Protein AF-A0A7I4YE50-F1 (afdb_monomer)

InterPro domains:
  IPR030395 Gl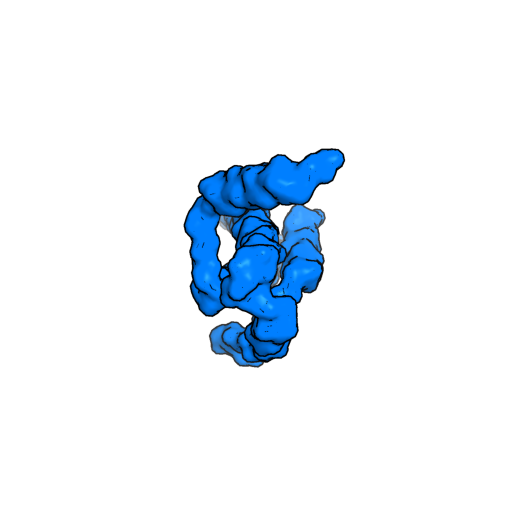ycerophosphodiester phosphodiesterase domain [PS51704] (1-143)

Radius of gyration: 21.6 Å; Cα contacts (8 Å, |Δi|>4): 83; chains: 1; bounding box: 42×25×73 Å

Mean predicted aligned error: 5.37 Å

Organism: Haemonchus contortus (NCBI:txid6289)

Foldseek 3Di:
DDPVVVVVVVVVVLVPDPDADALVVLLVQLVVLLQLLVVLVVLVVVLVVLVVCLVVDPDDPVVSVVSVVVSVVSLVVSLVSLVVSLVSNVVSVVSVVVCCVVVSDPPVRSCVSQPPFDADPVRDTTDSDSVVSNVSSVVSNVD

Nearest PDB structures (foldseek):
  5aqt-assembly1_B  TM=7.550E-01  e=4.200E-01  Homo sapiens
  5c21-assembly1_B  TM=2.422E-01  e=3.363E+00  Escherichia coli
  6ixg-assembly2_B  TM=3.695E-01  e=8.748E+00  Homo sapiens
  5och-assembly1_A  TM=2.628E-01  e=8.748E+00  Homo sapiens

Secondary structure (DSSP, 8-state):
--HHHHHHHHHHHHHHSPPPPPHHHHHHHHHHHHHHHHHHHHHHHHHHHHHHHHHT--S-HHHHHHHHHHHHHHHHHHHHHHHHHHHHHHHHHHHHHHHHHTTSS-HHHHHHHHTS--B-TTSPBP---HHHHHHHHHHHHT-

Sequence (143 aa):
MNTLEELLRLRRIFEAIPPLPDAVTLYNKILHESIQLRIATRSMSDLLERIKALQHSHEDLRNRSLQLHATETLWEKIHTVFALLRSEIRTLFAVIPLLQASGMISEEEWNLMIQKPQWDDRGETLLLNHDEIERAIKDHLKF

Structure (mmCIF, N/CA/C/O backbone):
data_AF-A0A7I4YE50-F1
#
_entry.id   AF-A0A7I4YE50-F1
#
loop_
_atom_site.group_PDB
_atom_site.id
_atom_site.type_symbol
_atom_site.label_atom_id
_atom_site.label_alt_id
_atom_site.label_comp_id
_atom_site.label_asym_id
_atom_site.label_entity_id
_atom_site.label_seq_id
_atom_site.pdbx_PDB_ins_code
_atom_site.Cartn_x
_atom_site.Cartn_y
_atom_site.Cartn_z
_atom_site.occupancy
_atom_site.B_iso_or_equiv
_atom_site.auth_seq_id
_atom_site.auth_comp_id
_atom_site.auth_asym_id
_atom_site.auth_atom_id
_atom_site.pdbx_PDB_model_num
ATOM 1 N N . MET A 1 1 ? -3.969 3.589 42.527 1.00 60.56 1 MET A N 1
ATOM 2 C CA . MET A 1 1 ? -4.658 4.546 41.639 1.00 60.56 1 MET A CA 1
ATOM 3 C C . MET A 1 1 ? -6.145 4.376 41.892 1.00 60.56 1 MET A C 1
ATOM 5 O O . MET A 1 1 ? -6.590 3.235 41.943 1.00 60.56 1 MET A O 1
ATOM 9 N N . ASN A 1 2 ? -6.873 5.449 42.194 1.00 87.38 2 ASN A N 1
ATOM 10 C CA . ASN A 1 2 ? -8.318 5.375 42.440 1.00 87.38 2 ASN A CA 1
ATOM 11 C C . ASN A 1 2 ? -9.044 5.177 41.092 1.00 87.38 2 ASN A C 1
ATOM 13 O O . ASN A 1 2 ? -8.678 5.824 40.114 1.00 87.38 2 ASN A O 1
ATOM 17 N N . THR A 1 3 ? -10.068 4.321 41.021 1.00 89.88 3 THR A N 1
ATOM 18 C CA . THR A 1 3 ? -10.864 4.047 39.806 1.00 89.88 3 THR A CA 1
ATOM 19 C C . THR A 1 3 ? -11.344 5.325 39.107 1.00 89.88 3 THR A C 1
ATOM 21 O O . THR A 1 3 ? -11.376 5.398 37.881 1.00 89.88 3 THR A O 1
ATOM 24 N N . LEU A 1 4 ? -11.662 6.372 39.874 1.00 90.44 4 LEU A N 1
ATOM 25 C CA . LEU A 1 4 ? -12.051 7.674 39.329 1.00 90.44 4 LEU A CA 1
ATOM 26 C C . LEU A 1 4 ? -10.902 8.380 38.584 1.00 90.44 4 LEU A C 1
ATOM 28 O O . LEU A 1 4 ? -11.122 8.978 37.533 1.00 90.44 4 LEU A O 1
ATOM 32 N N . GLU A 1 5 ? -9.676 8.305 39.104 1.00 91.88 5 GLU A N 1
ATOM 33 C CA . GLU A 1 5 ? -8.493 8.896 38.461 1.00 91.88 5 GLU A CA 1
ATOM 34 C C . GLU A 1 5 ? -8.173 8.195 37.140 1.00 91.88 5 GLU A C 1
ATOM 36 O O . GLU A 1 5 ? -7.794 8.846 36.165 1.00 91.88 5 GLU A O 1
ATOM 41 N N . GLU A 1 6 ? -8.362 6.876 37.098 1.00 92.69 6 GLU A N 1
ATOM 42 C CA . GLU A 1 6 ? -8.165 6.061 35.902 1.00 92.69 6 GLU A CA 1
ATOM 43 C C . GLU A 1 6 ? -9.181 6.411 34.810 1.00 92.69 6 GLU A C 1
ATOM 45 O O . GLU A 1 6 ? -8.791 6.679 33.674 1.00 92.69 6 GLU A O 1
ATOM 50 N N . LEU A 1 7 ? -10.464 6.537 35.164 1.00 91.19 7 LEU A N 1
ATOM 51 C CA . LEU A 1 7 ? -11.511 6.970 34.233 1.00 91.19 7 LEU A CA 1
ATOM 52 C C . LEU A 1 7 ? -11.255 8.379 33.685 1.00 91.19 7 LEU A C 1
ATOM 54 O O . LEU A 1 7 ? -11.386 8.610 32.483 1.00 91.19 7 LEU A O 1
ATOM 58 N N . LEU A 1 8 ? -10.839 9.321 34.536 1.00 93.31 8 LEU A N 1
ATOM 59 C CA . LEU A 1 8 ? -10.483 10.675 34.099 1.00 93.31 8 LEU A CA 1
ATOM 60 C C . LEU A 1 8 ? -9.256 10.678 33.179 1.00 93.31 8 LEU A C 1
ATOM 62 O O . LEU A 1 8 ? -9.206 11.449 32.220 1.00 93.31 8 LEU A O 1
ATOM 66 N N . ARG A 1 9 ? -8.265 9.820 33.443 1.00 93.69 9 ARG A N 1
ATOM 67 C CA . ARG A 1 9 ? -7.095 9.659 32.573 1.00 93.69 9 ARG A CA 1
ATOM 68 C C . ARG A 1 9 ? -7.492 9.100 31.207 1.00 93.69 9 ARG A C 1
ATOM 70 O O . ARG A 1 9 ? -7.072 9.672 30.206 1.00 93.69 9 ARG A O 1
ATOM 77 N N . LEU A 1 10 ? -8.294 8.035 31.166 1.00 89.56 10 LEU A N 1
ATOM 78 C CA . LEU A 1 10 ? -8.779 7.433 29.919 1.00 89.56 10 LEU A CA 1
ATOM 79 C C . LEU A 1 10 ? -9.612 8.424 29.108 1.00 89.56 10 LEU A C 1
ATOM 81 O O . LEU A 1 10 ? -9.403 8.556 27.906 1.00 89.56 10 LEU A O 1
ATOM 85 N N . ARG A 1 11 ? -10.477 9.192 29.776 1.00 89.00 11 ARG A N 1
ATOM 86 C CA . ARG A 1 11 ? -11.258 10.250 29.137 1.00 89.00 11 ARG A CA 1
ATOM 87 C C . ARG A 1 11 ? -10.371 11.310 28.481 1.00 89.00 11 ARG A C 1
ATOM 89 O O . ARG A 1 11 ? -10.596 11.631 27.324 1.00 89.00 11 ARG A O 1
ATOM 96 N N . ARG A 1 12 ? -9.337 11.805 29.175 1.00 92.19 12 ARG A N 1
ATOM 97 C CA . ARG A 1 12 ? -8.388 12.775 28.592 1.00 92.19 12 ARG A CA 1
ATOM 98 C C . ARG A 1 12 ? -7.638 12.216 27.385 1.00 92.19 12 ARG A C 1
ATOM 100 O O . ARG A 1 12 ? -7.382 12.958 26.447 1.00 92.19 12 ARG A O 1
ATOM 107 N N . ILE A 1 13 ? -7.267 10.934 27.421 1.00 89.50 13 ILE A N 1
ATOM 108 C CA . ILE A 1 13 ? -6.625 10.269 26.278 1.00 89.50 13 ILE A CA 1
ATOM 109 C C . ILE A 1 13 ? -7.601 10.222 25.105 1.00 89.50 13 ILE A C 1
ATOM 111 O O . ILE A 1 13 ? -7.235 10.625 24.009 1.00 89.50 13 ILE A O 1
ATOM 115 N N . PHE A 1 14 ? -8.840 9.793 25.344 1.00 85.81 14 PHE A N 1
ATOM 116 C CA . PHE A 1 14 ? -9.870 9.719 24.314 1.00 85.81 14 PHE A CA 1
ATOM 117 C C . PHE A 1 14 ? -10.176 11.092 23.697 1.00 85.81 14 PHE A C 1
ATOM 119 O O . PHE A 1 14 ? -10.205 11.224 22.480 1.00 85.81 14 PHE A O 1
ATOM 126 N N . GLU A 1 15 ? -10.318 12.131 24.523 1.00 88.94 15 GLU A N 1
ATOM 127 C CA . GLU A 1 15 ? -10.554 13.512 24.076 1.00 88.94 15 GLU A CA 1
ATOM 128 C C . GLU A 1 15 ? -9.359 14.118 23.311 1.00 88.94 15 GLU A C 1
ATOM 130 O O . GLU A 1 15 ? -9.541 15.078 22.566 1.00 88.94 15 GLU A O 1
ATOM 135 N N . ALA A 1 16 ? -8.147 13.573 23.467 1.00 91.38 16 ALA A N 1
ATOM 136 C CA . ALA A 1 16 ? -6.958 14.009 22.733 1.00 91.38 16 ALA A CA 1
ATOM 137 C C . ALA A 1 16 ? -6.809 13.341 21.353 1.00 91.38 16 ALA A C 1
ATOM 139 O O . ALA A 1 16 ? -5.976 13.777 20.554 1.00 91.38 16 ALA A O 1
ATOM 140 N N . ILE A 1 17 ? -7.579 12.287 21.066 1.00 88.06 17 ILE A N 1
ATOM 141 C CA . ILE A 1 17 ? -7.555 11.610 19.768 1.00 88.06 17 ILE A CA 1
ATOM 142 C C . ILE A 1 17 ? -8.363 12.459 18.772 1.00 88.06 17 ILE A C 1
ATOM 144 O O . ILE A 1 17 ? -9.516 12.797 19.050 1.00 88.06 17 ILE A O 1
ATOM 148 N N . PRO A 1 18 ? -7.793 12.827 17.609 1.00 88.56 18 PRO A N 1
ATOM 149 C CA . PRO A 1 18 ? -8.541 13.549 16.587 1.00 88.56 18 PRO A CA 1
ATOM 150 C C . PRO A 1 18 ? -9.709 12.697 16.063 1.00 88.56 18 PRO A C 1
ATOM 152 O O . PRO A 1 18 ? -9.660 11.470 16.159 1.00 88.56 18 PRO A O 1
ATOM 155 N N . PRO A 1 19 ? -10.743 13.315 15.462 1.00 90.44 19 PRO A N 1
ATOM 156 C CA . PRO A 1 19 ? -11.862 12.579 14.887 1.00 90.44 19 PRO A CA 1
ATOM 157 C C . PRO A 1 19 ? -11.382 11.461 13.958 1.00 90.44 19 PRO A C 1
ATOM 159 O O . PRO A 1 19 ? -10.684 11.710 12.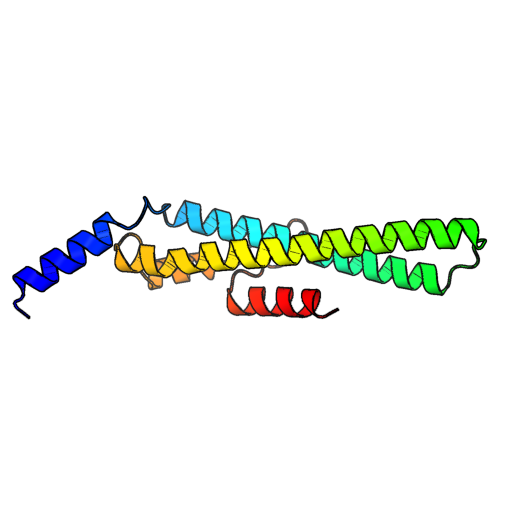971 1.00 90.44 19 PRO A O 1
ATOM 162 N N . LEU A 1 20 ? -11.744 10.227 14.301 1.00 92.31 20 LEU A N 1
ATOM 163 C CA . LEU A 1 20 ? -11.377 9.051 13.527 1.00 92.31 20 LEU A CA 1
ATOM 164 C C . LEU A 1 20 ? -12.329 8.896 12.328 1.00 92.31 20 LEU A C 1
ATOM 166 O O . LEU A 1 20 ? -13.515 9.217 12.447 1.00 92.31 20 LEU A O 1
ATOM 170 N N . PRO A 1 21 ? -11.843 8.411 11.171 1.00 95.12 21 PRO A N 1
ATOM 171 C CA . PRO A 1 21 ? -12.721 8.028 10.070 1.00 95.12 21 PRO A CA 1
ATOM 172 C C . PRO A 1 21 ? -13.602 6.839 10.476 1.00 95.12 21 PRO A C 1
ATOM 174 O O . PRO A 1 21 ? -13.219 6.049 11.331 1.00 95.12 21 PRO A O 1
ATOM 177 N N . ASP A 1 22 ? -14.751 6.650 9.831 1.00 95.19 22 ASP A N 1
ATOM 178 C CA . ASP A 1 22 ? -15.481 5.388 9.966 1.00 95.19 22 ASP A CA 1
ATOM 179 C C . ASP A 1 22 ? -14.717 4.227 9.295 1.00 95.19 22 ASP A C 1
ATOM 181 O O . ASP A 1 22 ? -13.828 4.427 8.456 1.00 95.19 22 ASP A O 1
ATOM 185 N N . ALA A 1 23 ? -15.077 2.993 9.656 1.00 95.06 23 ALA A N 1
ATOM 186 C CA . ALA A 1 23 ? -14.391 1.797 9.177 1.00 95.06 23 ALA A CA 1
ATOM 187 C C . ALA A 1 23 ? -14.462 1.619 7.651 1.00 95.06 23 ALA A C 1
ATOM 189 O O . ALA A 1 23 ? -13.491 1.167 7.043 1.00 95.06 23 ALA A O 1
ATOM 190 N N . VAL A 1 24 ? -15.572 2.003 7.013 1.00 95.25 24 VAL A N 1
ATOM 191 C CA . VAL A 1 24 ? -15.734 1.897 5.554 1.00 95.25 24 VAL A CA 1
ATOM 192 C C . VAL A 1 24 ? -14.828 2.903 4.855 1.00 95.25 24 VAL A C 1
ATOM 194 O O . VAL A 1 24 ? -14.130 2.551 3.903 1.00 95.25 24 VAL A O 1
ATOM 197 N N . THR A 1 25 ? -14.766 4.136 5.356 1.00 96.50 25 THR A N 1
ATOM 198 C CA . THR A 1 25 ? -13.842 5.159 4.859 1.00 96.50 25 THR A CA 1
ATOM 199 C C . THR A 1 25 ? -12.387 4.720 5.005 1.00 96.50 25 THR A C 1
ATOM 201 O O . THR A 1 25 ? -11.611 4.877 4.060 1.00 96.50 25 THR A O 1
ATOM 204 N N . LEU A 1 26 ? -11.997 4.151 6.152 1.00 96.38 26 LEU A N 1
ATOM 205 C CA . LEU A 1 26 ? -10.639 3.635 6.348 1.00 96.38 26 LEU A CA 1
ATOM 206 C C . LEU A 1 26 ? -10.322 2.491 5.376 1.00 96.38 26 LEU A C 1
ATOM 208 O O . LEU A 1 26 ? -9.282 2.513 4.718 1.00 96.38 26 LEU A O 1
ATOM 212 N N . TYR A 1 27 ? -11.235 1.528 5.249 1.00 95.62 27 TYR A N 1
ATOM 213 C CA . TYR A 1 27 ? -11.097 0.398 4.334 1.00 95.62 27 TYR A CA 1
ATOM 214 C C . TYR A 1 27 ? -10.923 0.850 2.881 1.00 95.62 27 TYR A C 1
ATOM 216 O O . TYR A 1 27 ? -10.006 0.398 2.199 1.00 95.62 27 TYR A O 1
ATOM 224 N N . ASN A 1 28 ? -11.744 1.795 2.420 1.00 95.25 28 ASN A N 1
ATOM 225 C CA . ASN A 1 28 ? -11.656 2.323 1.059 1.00 95.25 28 ASN A CA 1
ATOM 226 C C . ASN A 1 28 ? -10.321 3.029 0.792 1.00 95.25 28 ASN A C 1
ATOM 228 O O . ASN A 1 28 ? -9.796 2.935 -0.316 1.00 95.25 28 ASN A O 1
ATOM 232 N N . LYS A 1 29 ? -9.745 3.703 1.795 1.00 96.31 29 LYS A N 1
ATOM 233 C CA . LYS A 1 29 ? -8.400 4.286 1.681 1.00 96.31 29 LYS A CA 1
ATOM 234 C C . LYS A 1 29 ? -7.327 3.206 1.566 1.00 96.31 29 LYS A C 1
ATOM 236 O O . LYS A 1 29 ? -6.494 3.293 0.677 1.00 96.31 29 LYS A O 1
ATOM 241 N N . ILE A 1 30 ? -7.380 2.159 2.392 1.00 95.69 30 ILE A N 1
ATOM 242 C CA . ILE A 1 30 ? -6.443 1.023 2.289 1.00 95.69 30 ILE A CA 1
ATOM 243 C C . ILE A 1 30 ? -6.548 0.358 0.912 1.00 95.69 30 ILE A C 1
ATOM 245 O O . ILE A 1 30 ? -5.530 0.060 0.289 1.00 95.69 30 ILE A O 1
ATOM 249 N N . LEU A 1 31 ? -7.771 0.164 0.414 1.00 94.56 31 LEU A N 1
ATOM 250 C CA . LEU A 1 31 ? -8.011 -0.377 -0.918 1.00 94.56 31 LEU A CA 1
ATOM 251 C C . LEU A 1 31 ? -7.405 0.517 -2.006 1.00 94.56 31 LEU A C 1
ATOM 253 O O . LEU A 1 31 ? -6.746 0.015 -2.914 1.00 94.56 31 LEU A O 1
ATOM 257 N N . HIS A 1 32 ? -7.592 1.833 -1.899 1.00 94.94 32 HIS A N 1
ATOM 258 C CA . HIS A 1 32 ? -6.990 2.793 -2.817 1.00 94.94 32 HIS A CA 1
ATOM 259 C C . HIS A 1 32 ? -5.461 2.687 -2.828 1.00 94.94 32 HIS A C 1
ATOM 261 O O . HIS A 1 32 ? -4.879 2.546 -3.903 1.00 94.94 32 HIS A O 1
ATOM 267 N N . GLU A 1 33 ? -4.818 2.671 -1.659 1.00 95.62 33 GLU A N 1
ATOM 268 C CA . GLU A 1 33 ? -3.357 2.556 -1.581 1.00 95.62 33 GLU A CA 1
ATOM 269 C C . GLU A 1 33 ? -2.842 1.208 -2.093 1.00 95.62 33 GLU A C 1
ATOM 271 O O . GLU A 1 33 ? -1.791 1.141 -2.727 1.00 95.62 33 GLU A O 1
ATOM 276 N N . SER A 1 34 ? -3.602 0.128 -1.901 1.00 94.31 34 SER A N 1
ATOM 277 C CA . SER A 1 34 ? -3.283 -1.176 -2.489 1.00 94.31 34 SER A CA 1
ATOM 278 C C . SER A 1 34 ? -3.312 -1.142 -4.025 1.00 94.31 34 SER A C 1
ATOM 280 O O . SER A 1 34 ? -2.427 -1.691 -4.688 1.00 94.31 34 SER A O 1
ATOM 282 N N . ILE A 1 35 ? -4.279 -0.428 -4.612 1.00 94.25 35 ILE A N 1
ATOM 283 C CA . ILE A 1 35 ? -4.333 -0.195 -6.062 1.00 94.25 35 ILE A CA 1
ATOM 284 C C . ILE A 1 35 ? -3.126 0.633 -6.519 1.00 94.25 35 ILE A C 1
ATOM 286 O O . ILE A 1 35 ? -2.481 0.277 -7.509 1.00 94.25 35 ILE A O 1
ATOM 290 N N . GLN A 1 36 ? -2.777 1.706 -5.803 1.00 95.19 36 GLN A N 1
ATOM 291 C CA . GLN A 1 36 ? -1.603 2.520 -6.140 1.00 95.19 36 GLN A CA 1
ATOM 292 C C . GLN A 1 36 ? -0.305 1.713 -6.054 1.00 95.19 36 GLN A C 1
ATOM 294 O O . GLN A 1 36 ? 0.538 1.801 -6.949 1.00 95.19 36 GLN A O 1
ATOM 299 N N . LEU A 1 37 ? -0.170 0.859 -5.039 1.00 94.50 37 LEU A N 1
ATOM 300 C CA . LEU A 1 37 ? 0.954 -0.061 -4.903 1.00 94.50 37 LEU A CA 1
ATOM 301 C C . LEU A 1 37 ? 1.072 -0.986 -6.110 1.00 94.50 37 LEU A C 1
ATOM 303 O O . LEU A 1 37 ? 2.150 -1.120 -6.686 1.00 94.50 37 LEU A O 1
ATOM 307 N N . ARG A 1 38 ? -0.041 -1.577 -6.545 1.00 92.94 38 ARG A N 1
ATOM 308 C CA . ARG A 1 38 ? -0.079 -2.435 -7.731 1.00 92.94 38 ARG A CA 1
ATOM 309 C C . ARG A 1 38 ? 0.371 -1.690 -8.991 1.00 92.94 38 ARG A C 1
ATOM 311 O O . ARG A 1 38 ? 1.140 -2.237 -9.785 1.00 92.94 38 ARG A O 1
ATOM 318 N N . ILE A 1 39 ? -0.071 -0.446 -9.173 1.00 93.44 39 ILE A N 1
ATOM 319 C CA . ILE A 1 39 ? 0.348 0.418 -10.289 1.00 93.44 39 ILE A CA 1
ATOM 320 C C . ILE A 1 39 ? 1.855 0.717 -10.215 1.00 93.44 39 ILE A C 1
ATOM 322 O O . ILE A 1 39 ? 2.552 0.629 -11.231 1.00 93.44 39 ILE A O 1
ATOM 326 N N . ALA A 1 40 ? 2.376 1.024 -9.026 1.00 94.25 40 ALA A N 1
ATOM 327 C CA . ALA A 1 40 ? 3.799 1.278 -8.807 1.00 94.25 40 ALA A CA 1
ATOM 328 C C . ALA A 1 40 ? 4.655 0.034 -9.098 1.00 94.25 40 ALA A C 1
ATOM 330 O O . ALA A 1 40 ? 5.663 0.136 -9.798 1.00 94.25 40 ALA A O 1
ATOM 331 N N . THR A 1 41 ? 4.224 -1.153 -8.659 1.00 93.38 41 THR A N 1
ATOM 332 C CA . THR A 1 41 ? 4.889 -2.430 -8.966 1.00 93.38 41 THR A CA 1
ATOM 333 C C . THR A 1 41 ? 4.950 -2.689 -10.468 1.00 93.38 41 THR A C 1
ATOM 335 O O . THR A 1 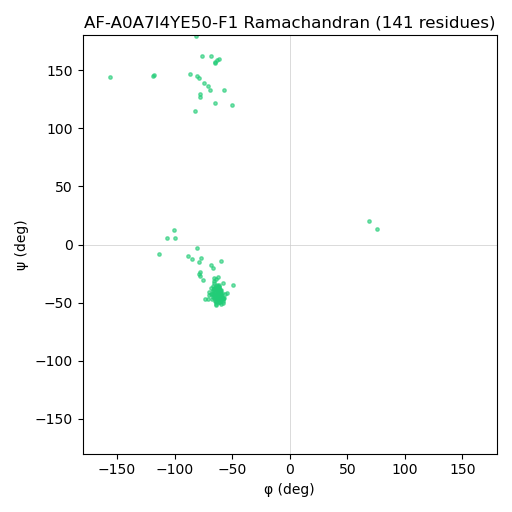41 ? 6.019 -3.021 -10.978 1.00 93.38 41 THR A O 1
ATOM 338 N N . ARG A 1 42 ? 3.853 -2.470 -11.205 1.00 92.62 42 ARG A N 1
ATOM 339 C CA . ARG A 1 42 ? 3.853 -2.590 -12.676 1.00 92.62 42 ARG A CA 1
ATOM 340 C C . ARG A 1 42 ? 4.829 -1.599 -13.319 1.00 92.62 42 ARG A C 1
ATOM 342 O O . ARG A 1 42 ? 5.613 -1.986 -14.176 1.00 92.62 42 ARG A O 1
ATOM 349 N N . SER A 1 43 ? 4.835 -0.353 -12.847 1.00 93.50 43 SER A N 1
ATOM 350 C CA . SER A 1 43 ? 5.756 0.683 -13.337 1.00 93.50 43 SER A CA 1
ATOM 351 C C . SER A 1 43 ? 7.223 0.311 -13.098 1.00 93.50 43 SER A C 1
ATOM 353 O O . SER A 1 43 ? 8.074 0.571 -13.946 1.00 93.50 43 SER A O 1
ATOM 355 N N . MET A 1 44 ? 7.524 -0.333 -11.966 1.00 93.69 44 MET A N 1
ATOM 356 C CA . MET A 1 44 ? 8.857 -0.861 -11.672 1.00 93.69 44 MET A CA 1
ATOM 357 C C . MET A 1 44 ? 9.232 -2.008 -12.621 1.00 93.69 44 MET A C 1
ATOM 359 O O . MET A 1 44 ? 10.351 -2.036 -13.125 1.00 93.69 44 MET A O 1
ATOM 363 N N . SER A 1 45 ? 8.311 -2.931 -12.917 1.00 92.75 45 SER A N 1
ATOM 364 C CA . SER A 1 45 ? 8.548 -3.979 -13.920 1.00 92.75 45 SER A CA 1
ATOM 365 C C . SER A 1 45 ? 8.849 -3.390 -15.301 1.00 92.75 45 SER A C 1
ATOM 367 O O . SER A 1 45 ? 9.833 -3.784 -15.926 1.00 92.75 45 SER A O 1
ATOM 369 N N . ASP A 1 46 ? 8.075 -2.396 -15.742 1.00 93.81 46 ASP A N 1
ATOM 370 C CA . ASP A 1 46 ? 8.301 -1.710 -17.020 1.00 93.81 46 ASP A CA 1
ATOM 371 C C . ASP A 1 46 ? 9.663 -0.995 -17.052 1.00 93.81 46 ASP A C 1
ATOM 373 O O . ASP A 1 46 ? 10.361 -1.010 -18.069 1.00 93.81 46 ASP A O 1
ATOM 377 N N . LEU A 1 47 ? 10.074 -0.386 -15.935 1.00 93.88 47 LEU A N 1
ATOM 378 C CA . LEU A 1 47 ? 11.391 0.233 -15.791 1.00 93.88 47 LEU A CA 1
ATOM 379 C C . LEU A 1 47 ? 12.520 -0.800 -15.917 1.00 93.88 47 LEU A C 1
ATOM 381 O O . LEU A 1 47 ? 13.496 -0.553 -16.625 1.00 93.88 47 LEU A O 1
ATOM 385 N N . LEU A 1 48 ? 12.389 -1.960 -15.270 1.00 92.06 48 LEU A N 1
ATOM 386 C CA . LEU A 1 48 ? 13.376 -3.038 -15.365 1.00 92.06 48 LEU A CA 1
ATOM 387 C C . LEU A 1 48 ? 13.518 -3.545 -16.805 1.00 92.06 48 LEU A C 1
ATOM 389 O O . LEU A 1 48 ? 14.639 -3.764 -17.266 1.00 92.06 48 LEU A O 1
ATOM 393 N N . GLU A 1 49 ? 12.415 -3.678 -17.541 1.00 93.62 49 GLU A N 1
ATOM 394 C CA . GLU A 1 49 ? 12.460 -4.039 -18.962 1.00 93.62 49 GLU A CA 1
ATOM 395 C C . GLU A 1 49 ? 13.126 -2.950 -19.815 1.00 93.62 49 GLU A C 1
ATOM 397 O O . GLU A 1 49 ? 13.934 -3.266 -20.690 1.00 93.62 49 GLU A O 1
ATOM 402 N N . ARG A 1 50 ? 12.896 -1.662 -19.521 1.00 92.62 50 ARG A N 1
ATOM 403 C CA . ARG A 1 50 ? 13.613 -0.553 -20.182 1.00 92.62 50 ARG A CA 1
ATOM 404 C C . ARG A 1 50 ? 15.115 -0.594 -19.920 1.00 92.62 50 ARG A C 1
ATOM 406 O O . ARG A 1 50 ? 15.893 -0.415 -20.854 1.00 92.62 50 ARG A O 1
ATOM 413 N N . ILE A 1 51 ? 15.532 -0.868 -18.684 1.00 92.06 51 ILE A N 1
ATOM 414 C CA . ILE A 1 51 ? 16.952 -1.021 -18.332 1.00 92.06 51 ILE A CA 1
ATOM 415 C C . ILE A 1 51 ? 17.570 -2.175 -19.130 1.00 92.06 51 ILE A C 1
ATOM 417 O O . ILE A 1 51 ? 18.635 -2.006 -19.726 1.00 92.06 51 ILE A O 1
ATOM 421 N N . LYS A 1 52 ? 16.893 -3.328 -19.204 1.00 92.81 52 LYS A N 1
ATOM 422 C CA . LYS A 1 52 ? 17.352 -4.470 -20.013 1.00 92.81 52 LYS A CA 1
ATOM 423 C C . LYS A 1 52 ? 17.454 -4.112 -21.494 1.00 92.81 52 LYS A C 1
ATOM 425 O O . LYS A 1 52 ? 18.457 -4.446 -22.124 1.00 92.81 52 LYS A O 1
ATOM 430 N N . ALA A 1 53 ? 16.463 -3.418 -22.051 1.00 91.69 53 ALA A N 1
ATOM 431 C CA . ALA A 1 53 ? 16.493 -2.973 -23.443 1.00 91.69 53 ALA A CA 1
ATOM 432 C C . ALA A 1 53 ? 17.675 -2.024 -23.706 1.00 91.69 53 ALA A C 1
ATOM 434 O O . ALA A 1 53 ? 18.408 -2.199 -24.677 1.00 91.69 53 ALA A O 1
AT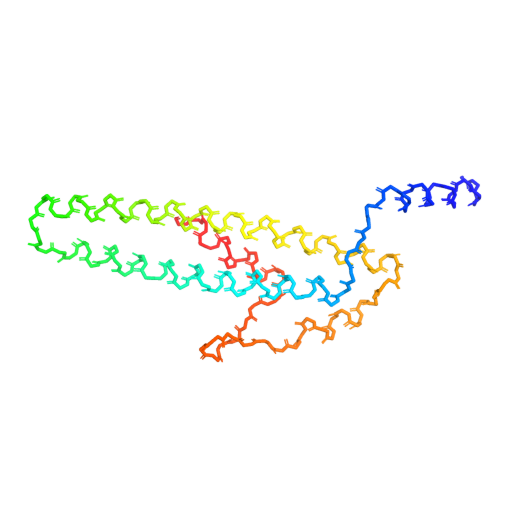OM 435 N N . LEU A 1 54 ? 17.931 -1.083 -22.793 1.00 91.88 54 LEU A N 1
ATOM 436 C CA . LEU A 1 54 ? 19.062 -0.157 -22.866 1.00 91.88 54 LEU A CA 1
ATOM 437 C C . LEU A 1 54 ? 20.427 -0.838 -22.785 1.00 91.88 54 LEU A C 1
ATOM 439 O O . LEU A 1 54 ? 21.375 -0.401 -23.442 1.00 91.88 54 LEU A O 1
ATOM 443 N N . GLN A 1 55 ? 20.548 -1.903 -21.993 1.00 89.06 55 GLN A N 1
ATOM 444 C CA . GLN A 1 55 ? 21.783 -2.684 -21.900 1.00 89.06 55 GLN A CA 1
ATOM 445 C C . GLN A 1 55 ? 22.160 -3.322 -23.243 1.00 89.06 55 GLN A C 1
ATOM 447 O O . GLN A 1 55 ? 23.345 -3.363 -23.573 1.00 89.06 55 GLN A O 1
ATOM 452 N N . HIS A 1 56 ? 21.164 -3.749 -24.021 1.00 91.19 56 HIS A N 1
ATOM 453 C CA . HIS A 1 56 ? 21.336 -4.418 -25.315 1.00 91.19 56 HIS A CA 1
ATOM 454 C C . HIS A 1 56 ? 21.134 -3.481 -26.517 1.00 91.19 56 HIS A C 1
ATOM 456 O O . HIS A 1 56 ? 21.131 -3.934 -27.658 1.00 91.19 56 HIS A O 1
ATOM 462 N N . SER A 1 57 ? 20.954 -2.180 -26.279 1.00 90.06 57 SER A N 1
ATOM 463 C CA . SER A 1 57 ? 20.709 -1.209 -27.340 1.00 90.06 57 SER A CA 1
ATOM 464 C C . SER A 1 57 ? 21.963 -0.964 -28.183 1.00 90.06 57 SER A C 1
ATOM 466 O O . SER A 1 57 ? 23.066 -0.775 -27.660 1.00 90.06 57 SER A O 1
ATOM 468 N N . HIS A 1 58 ? 21.764 -0.925 -29.500 1.00 92.31 58 HIS A N 1
ATOM 469 C CA . HIS A 1 58 ? 22.770 -0.547 -30.497 1.00 92.31 58 HIS A CA 1
ATOM 470 C C . HIS A 1 58 ? 22.603 0.902 -30.982 1.00 92.31 58 HIS A C 1
ATOM 472 O O . HIS A 1 58 ? 23.196 1.285 -31.990 1.00 92.31 58 HIS A O 1
ATOM 478 N N . GLU A 1 59 ? 21.782 1.702 -30.296 1.00 90.50 59 GLU A N 1
ATOM 479 C CA . GLU A 1 59 ? 21.652 3.133 -30.571 1.00 90.50 59 GLU A CA 1
ATOM 480 C C . GLU A 1 59 ? 22.976 3.882 -30.359 1.00 90.50 59 GLU A C 1
ATOM 482 O O . GLU A 1 59 ? 23.876 3.434 -29.642 1.00 90.50 59 GLU A O 1
ATOM 487 N N . ASP A 1 60 ? 23.089 5.065 -30.966 1.00 93.88 60 ASP A N 1
ATOM 488 C CA . ASP A 1 60 ? 24.236 5.934 -30.748 1.00 93.88 60 ASP A CA 1
ATOM 489 C C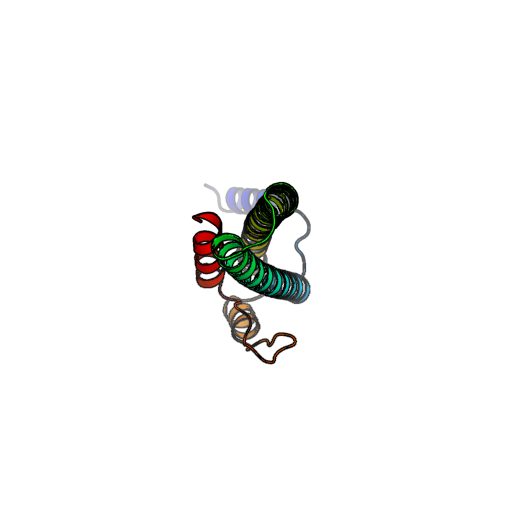 . ASP A 1 60 ? 24.315 6.435 -29.295 1.00 93.88 60 ASP A C 1
ATOM 491 O O . ASP A 1 60 ? 23.330 6.514 -28.555 1.00 93.88 60 ASP A O 1
ATOM 495 N N . LEU A 1 61 ? 25.528 6.812 -28.888 1.00 89.69 61 LEU A N 1
ATOM 496 C CA . LEU A 1 61 ? 25.842 7.186 -27.509 1.00 89.69 61 LEU A CA 1
ATOM 497 C C . LEU A 1 61 ? 24.991 8.343 -26.976 1.00 89.69 61 LEU A C 1
ATOM 499 O O . LEU A 1 61 ? 24.687 8.373 -25.782 1.00 89.69 61 LEU A O 1
ATOM 503 N N . ARG A 1 62 ? 24.601 9.295 -27.832 1.00 93.69 62 ARG A N 1
ATOM 504 C CA . ARG A 1 62 ? 23.820 10.459 -27.404 1.00 93.69 62 ARG A CA 1
ATOM 505 C C . ARG A 1 62 ? 22.402 10.040 -27.039 1.00 93.69 62 ARG A C 1
ATOM 507 O O . ARG A 1 62 ? 21.919 10.416 -25.971 1.00 93.69 62 ARG A O 1
ATOM 514 N N . ASN A 1 63 ? 21.765 9.244 -27.893 1.00 92.06 63 ASN A N 1
ATOM 515 C CA . ASN A 1 63 ? 20.429 8.717 -27.629 1.00 92.06 63 ASN A CA 1
ATOM 516 C C . ASN A 1 63 ? 20.424 7.800 -26.403 1.00 92.06 63 ASN A C 1
ATOM 518 O O . ASN A 1 63 ? 19.598 7.979 -25.506 1.00 92.06 63 ASN A O 1
ATOM 522 N N . ARG A 1 64 ? 21.426 6.925 -26.281 1.00 90.75 64 ARG A N 1
ATOM 523 C CA . ARG A 1 64 ? 21.581 6.057 -25.108 1.00 90.75 64 ARG A CA 1
ATOM 524 C C . ARG A 1 64 ? 21.763 6.845 -23.806 1.00 90.75 64 ARG A C 1
ATOM 526 O O . ARG A 1 64 ? 21.170 6.485 -22.794 1.00 90.75 64 ARG A O 1
ATOM 533 N N . SER A 1 65 ? 22.538 7.931 -23.824 1.00 91.19 65 SER A N 1
ATOM 534 C CA . SER A 1 65 ? 22.719 8.805 -22.656 1.00 91.19 65 SER A CA 1
ATOM 535 C C . SER A 1 65 ? 21.421 9.508 -22.248 1.00 91.19 65 SER A C 1
ATOM 537 O O . SER A 1 65 ? 21.115 9.570 -21.058 1.00 91.19 65 SER A O 1
ATOM 539 N N . LEU A 1 66 ? 20.630 9.987 -23.213 1.00 93.38 66 LEU A N 1
ATOM 540 C CA . LEU A 1 66 ? 19.341 10.623 -22.933 1.00 93.38 66 LEU A CA 1
ATOM 541 C C . LEU A 1 66 ? 18.337 9.630 -22.336 1.00 93.38 66 LEU A C 1
ATOM 543 O O . LEU A 1 66 ? 17.656 9.946 -21.360 1.00 93.38 66 LEU A O 1
ATOM 547 N N . GLN A 1 67 ? 18.266 8.419 -22.892 1.00 93.12 67 GLN A N 1
ATOM 548 C CA . GLN A 1 67 ? 17.390 7.376 -22.366 1.00 93.12 67 GLN A CA 1
ATOM 549 C C . GLN A 1 67 ? 17.829 6.890 -20.977 1.00 93.12 67 GLN A C 1
ATOM 551 O O . GLN A 1 67 ? 16.970 6.614 -20.139 1.00 93.12 67 GLN A O 1
ATOM 556 N N . LEU A 1 68 ? 19.139 6.826 -20.704 1.00 92.94 68 LEU A N 1
ATOM 557 C CA . LEU A 1 68 ? 19.655 6.508 -19.371 1.00 92.94 68 LEU A CA 1
ATOM 558 C C . LEU A 1 68 ? 19.197 7.549 -18.347 1.00 92.94 68 LEU A C 1
ATOM 560 O O . LEU A 1 68 ? 18.602 7.177 -17.342 1.00 92.94 68 LEU A O 1
ATOM 564 N N . HIS A 1 69 ? 19.369 8.837 -18.643 1.00 93.94 69 HIS A N 1
ATOM 565 C CA . HIS A 1 69 ? 18.945 9.904 -17.737 1.00 93.94 69 HIS A CA 1
ATOM 566 C C . HIS A 1 69 ? 17.432 9.874 -17.467 1.00 93.94 69 HIS A C 1
ATOM 568 O O . HIS A 1 69 ? 16.987 9.968 -16.325 1.00 93.94 69 HIS A O 1
ATOM 574 N N . ALA A 1 70 ? 16.622 9.657 -18.510 1.00 93.81 70 ALA A N 1
ATOM 575 C CA . ALA A 1 70 ? 15.178 9.496 -18.351 1.00 93.81 70 ALA A CA 1
ATOM 576 C C . ALA A 1 70 ? 14.817 8.276 -17.483 1.00 93.81 70 ALA A C 1
ATOM 578 O O . ALA A 1 70 ? 13.861 8.323 -16.709 1.00 93.81 70 ALA A O 1
ATOM 579 N N . THR A 1 71 ? 15.580 7.188 -17.600 1.00 94.00 71 THR A N 1
ATOM 580 C CA . THR A 1 71 ? 15.408 5.964 -16.806 1.00 94.00 71 THR A CA 1
ATOM 581 C C . THR A 1 71 ? 15.765 6.201 -15.338 1.00 94.00 71 THR A C 1
ATOM 583 O O . THR A 1 71 ? 15.005 5.789 -14.466 1.00 94.00 71 THR A O 1
ATOM 586 N N . GLU A 1 72 ? 16.851 6.923 -15.055 1.00 93.75 72 GLU A N 1
ATOM 587 C CA . GLU A 1 72 ? 17.243 7.329 -13.696 1.00 93.75 72 GLU A CA 1
ATOM 588 C C . GLU A 1 72 ? 16.162 8.195 -13.036 1.00 93.75 72 GLU A C 1
ATOM 590 O O . GLU A 1 72 ? 15.708 7.887 -11.936 1.00 93.75 72 GLU A O 1
ATOM 595 N N . THR A 1 73 ? 15.653 9.215 -13.737 1.00 95.19 73 THR A N 1
ATOM 596 C CA . THR A 1 73 ? 14.564 10.061 -13.214 1.00 95.19 73 THR A CA 1
ATOM 597 C C . THR A 1 73 ? 13.294 9.252 -12.925 1.00 95.19 73 THR A C 1
ATOM 599 O O . THR A 1 73 ? 12.602 9.487 -11.931 1.00 95.19 73 THR A O 1
ATOM 602 N N . LEU A 1 74 ? 12.957 8.286 -13.786 1.00 94.44 74 LEU A N 1
ATOM 603 C CA . LEU A 1 74 ? 11.811 7.404 -13.556 1.00 94.44 74 LEU A CA 1
ATOM 604 C C . LEU A 1 74 ? 12.024 6.493 -12.346 1.00 94.44 74 LEU A C 1
ATOM 606 O O . LEU A 1 74 ? 11.078 6.291 -11.584 1.00 94.44 74 LEU A O 1
ATOM 610 N N . TRP A 1 75 ? 13.239 5.979 -12.153 1.00 94.12 75 TRP A N 1
ATOM 611 C CA . TRP A 1 75 ? 13.596 5.194 -10.975 1.00 94.12 75 TRP A CA 1
ATOM 612 C C . TRP A 1 75 ? 13.408 6.002 -9.687 1.00 94.12 75 TRP A C 1
ATOM 614 O O . TRP A 1 75 ? 12.677 5.562 -8.802 1.00 94.12 75 TRP A O 1
ATOM 624 N N . GLU A 1 76 ? 13.959 7.217 -9.614 1.00 94.31 76 GLU A N 1
ATOM 625 C CA . GLU A 1 76 ? 13.824 8.099 -8.441 1.00 94.31 76 GLU A CA 1
ATOM 626 C C . GLU A 1 76 ? 12.357 8.418 -8.126 1.00 94.31 76 GLU A C 1
ATOM 628 O O . GLU A 1 76 ? 11.924 8.395 -6.967 1.00 94.31 76 GLU A O 1
ATOM 633 N N . LYS A 1 77 ? 11.562 8.670 -9.172 1.00 95.44 77 LYS A N 1
ATOM 634 C CA . LYS A 1 77 ? 10.123 8.901 -9.040 1.00 95.44 77 LYS A CA 1
ATOM 635 C C . LYS A 1 77 ? 9.416 7.676 -8.461 1.00 95.44 77 LYS A C 1
ATOM 637 O O . LYS A 1 77 ? 8.633 7.819 -7.524 1.00 95.44 77 LYS A O 1
ATOM 642 N N . ILE A 1 78 ? 9.664 6.489 -9.014 1.00 94.56 78 ILE A N 1
ATOM 643 C CA . ILE A 1 78 ? 9.037 5.241 -8.555 1.00 94.56 78 ILE A CA 1
ATOM 644 C C . ILE A 1 78 ? 9.450 4.936 -7.110 1.00 94.56 78 ILE A C 1
ATOM 646 O O . ILE A 1 78 ? 8.596 4.591 -6.294 1.00 94.56 78 ILE A O 1
ATOM 650 N N . HIS A 1 79 ? 10.724 5.123 -6.764 1.00 93.88 79 HIS A N 1
ATOM 651 C CA . HIS A 1 79 ? 11.234 4.923 -5.405 1.00 93.88 79 HIS A CA 1
ATOM 652 C C . HIS A 1 79 ? 10.541 5.847 -4.396 1.00 93.88 79 HIS A C 1
ATOM 654 O O . HIS A 1 79 ? 10.054 5.394 -3.358 1.00 93.88 79 HIS A O 1
ATOM 660 N N . THR A 1 80 ? 10.383 7.124 -4.756 1.00 95.56 80 THR A N 1
ATOM 661 C CA . THR A 1 80 ? 9.649 8.108 -3.947 1.00 95.56 80 THR A CA 1
ATOM 662 C C . THR A 1 80 ? 8.185 7.706 -3.752 1.00 95.56 80 THR A C 1
ATOM 664 O O . THR A 1 80 ? 7.666 7.806 -2.640 1.00 95.56 80 THR A O 1
ATOM 667 N N . VAL A 1 81 ? 7.523 7.202 -4.800 1.00 96.25 81 VAL A N 1
ATOM 668 C CA . VAL A 1 81 ? 6.145 6.689 -4.708 1.00 96.25 81 VAL A CA 1
ATOM 669 C C . VAL A 1 81 ? 6.064 5.517 -3.730 1.00 96.25 81 VAL A C 1
ATOM 671 O O . VAL A 1 81 ? 5.213 5.532 -2.847 1.00 96.25 81 VAL A O 1
ATOM 674 N N . PHE A 1 82 ? 6.970 4.537 -3.807 1.00 95.75 82 PHE A N 1
ATOM 675 C CA . PHE A 1 82 ? 6.993 3.429 -2.844 1.00 95.75 82 PHE A CA 1
ATOM 676 C C . PHE A 1 82 ? 7.212 3.901 -1.402 1.00 95.75 82 PHE A C 1
ATOM 678 O O . PHE A 1 82 ? 6.585 3.372 -0.482 1.00 95.75 82 PHE A O 1
ATOM 685 N N . ALA A 1 83 ? 8.080 4.893 -1.185 1.00 95.19 83 ALA A N 1
ATOM 686 C CA . ALA A 1 83 ? 8.316 5.457 0.141 1.00 95.19 83 ALA A CA 1
ATOM 687 C C . ALA A 1 83 ? 7.067 6.156 0.705 1.00 95.19 83 ALA A C 1
ATOM 689 O O . ALA A 1 83 ? 6.738 5.964 1.880 1.00 95.19 83 ALA A O 1
ATOM 690 N N . LEU A 1 84 ? 6.356 6.917 -0.133 1.00 96.50 84 LEU A N 1
ATOM 691 C CA . LEU A 1 84 ? 5.102 7.576 0.232 1.00 96.50 84 LEU A CA 1
ATOM 692 C C . LEU A 1 84 ? 4.012 6.552 0.569 1.00 96.50 84 LEU A C 1
ATOM 694 O O . LEU A 1 84 ? 3.491 6.583 1.684 1.00 96.50 84 LEU A O 1
ATOM 698 N N . LEU A 1 85 ? 3.772 5.587 -0.325 1.00 96.44 85 LEU A N 1
ATOM 699 C CA . LEU A 1 85 ? 2.784 4.520 -0.128 1.00 96.44 85 LEU A CA 1
ATOM 700 C C . LEU A 1 85 ? 3.024 3.766 1.178 1.00 96.44 85 LEU A C 1
ATOM 702 O O . LEU A 1 85 ? 2.093 3.484 1.929 1.00 96.44 85 LEU A O 1
ATOM 706 N N . ARG A 1 86 ? 4.289 3.480 1.504 1.00 95.75 86 ARG A N 1
ATOM 707 C CA . ARG A 1 86 ? 4.643 2.850 2.778 1.00 95.75 86 ARG A CA 1
ATOM 708 C C . ARG A 1 86 ? 4.190 3.675 3.977 1.00 95.75 86 ARG A C 1
ATOM 710 O O . ARG A 1 86 ? 3.672 3.127 4.947 1.00 95.75 86 ARG A O 1
ATOM 717 N N . SER A 1 87 ? 4.442 4.980 3.936 1.00 96.25 87 SER A N 1
ATOM 718 C CA . SER A 1 87 ? 4.087 5.907 5.010 1.00 96.25 87 SER A CA 1
ATOM 719 C C . SER A 1 87 ? 2.571 6.000 5.180 1.00 96.25 87 SER A C 1
ATOM 721 O O . SER A 1 87 ? 2.064 5.916 6.302 1.00 96.25 87 SER A O 1
ATOM 723 N N . GLU A 1 88 ? 1.842 6.119 4.073 1.00 96.31 88 GLU A N 1
ATOM 724 C CA . GLU A 1 88 ? 0.381 6.207 4.058 1.00 96.31 88 GLU A CA 1
ATOM 725 C C . GLU A 1 88 ? -0.254 4.920 4.576 1.00 96.31 88 GLU A C 1
ATOM 727 O O . GLU A 1 88 ? -1.041 4.965 5.521 1.00 96.31 88 GLU A O 1
ATOM 732 N N . ILE A 1 89 ? 0.169 3.764 4.064 1.00 95.06 89 ILE A N 1
ATOM 733 C CA . ILE A 1 89 ? -0.340 2.460 4.496 1.00 95.06 89 ILE A CA 1
ATOM 734 C C . ILE A 1 89 ? -0.090 2.249 5.990 1.00 95.06 89 ILE A C 1
ATOM 736 O O . ILE A 1 89 ? -1.023 1.921 6.719 1.00 95.06 89 ILE A O 1
ATOM 740 N N . ARG A 1 90 ? 1.120 2.515 6.498 1.00 95.81 90 ARG A N 1
ATOM 741 C CA . ARG A 1 90 ? 1.399 2.432 7.946 1.00 95.81 90 ARG A CA 1
ATOM 742 C C . ARG A 1 90 ? 0.478 3.314 8.768 1.00 95.81 90 ARG A C 1
ATOM 744 O O . ARG A 1 90 ? 0.004 2.890 9.818 1.00 95.81 90 ARG A O 1
ATOM 751 N N . THR A 1 91 ? 0.240 4.530 8.291 1.00 95.31 91 THR A N 1
ATOM 752 C CA . THR A 1 91 ? -0.636 5.485 8.966 1.00 95.31 91 THR A CA 1
ATOM 753 C C . THR A 1 91 ? -2.068 4.962 8.998 1.00 95.31 91 THR A C 1
ATOM 755 O O . THR A 1 91 ? -2.686 4.974 10.056 1.00 95.31 91 THR A O 1
ATOM 758 N N . LEU A 1 92 ? -2.579 4.437 7.882 1.00 96.00 92 LEU A N 1
ATOM 759 C CA . LEU A 1 92 ? -3.921 3.857 7.802 1.00 96.00 92 LEU A CA 1
ATOM 760 C C . LEU A 1 92 ? -4.066 2.635 8.720 1.00 96.00 92 LEU A C 1
ATOM 762 O O . LEU A 1 92 ? -5.017 2.564 9.496 1.00 96.00 92 LEU A O 1
ATOM 766 N N . PHE A 1 93 ? -3.107 1.707 8.702 1.00 95.44 93 PHE A N 1
ATOM 767 C CA . PHE A 1 93 ? -3.151 0.523 9.565 1.00 95.44 93 PHE A CA 1
ATOM 768 C C . PHE A 1 93 ? -3.034 0.868 11.057 1.00 95.44 93 PHE A C 1
ATOM 770 O O . PHE A 1 93 ? -3.639 0.189 11.884 1.00 95.44 93 PHE A O 1
ATOM 777 N N . ALA A 1 94 ? -2.357 1.963 11.417 1.00 95.06 94 ALA A N 1
ATOM 778 C CA . ALA A 1 94 ? -2.314 2.457 12.795 1.00 95.06 94 ALA A CA 1
ATOM 779 C C . ALA A 1 94 ? -3.666 3.000 13.304 1.00 95.06 94 ALA A C 1
ATOM 781 O O . ALA A 1 94 ? -3.853 3.117 14.514 1.00 95.06 94 ALA A O 1
ATOM 782 N N . VAL A 1 95 ? -4.617 3.313 12.414 1.00 95.50 95 VAL A N 1
ATOM 783 C CA . VAL A 1 95 ? -5.967 3.769 12.793 1.00 95.50 95 VAL A CA 1
ATOM 784 C C . VAL A 1 95 ? -6.858 2.600 13.225 1.00 95.50 95 VAL A C 1
ATOM 786 O O . VAL A 1 95 ? -7.744 2.794 14.052 1.00 95.50 95 VAL A O 1
ATOM 789 N N . ILE A 1 96 ? -6.615 1.381 12.733 1.00 95.62 96 ILE A N 1
ATOM 790 C CA . ILE A 1 96 ? -7.477 0.216 13.001 1.00 95.62 96 ILE A CA 1
ATOM 791 C C . ILE A 1 96 ? -7.600 -0.071 14.509 1.00 95.62 96 ILE A C 1
ATOM 793 O O . ILE A 1 96 ? -8.732 -0.124 14.995 1.00 95.62 96 ILE A O 1
ATOM 797 N N . PRO A 1 97 ? -6.501 -0.156 15.292 1.00 95.06 97 PRO A N 1
ATOM 798 C CA . PRO A 1 97 ? -6.608 -0.372 16.735 1.00 95.06 97 PRO A CA 1
ATOM 799 C C . PRO A 1 9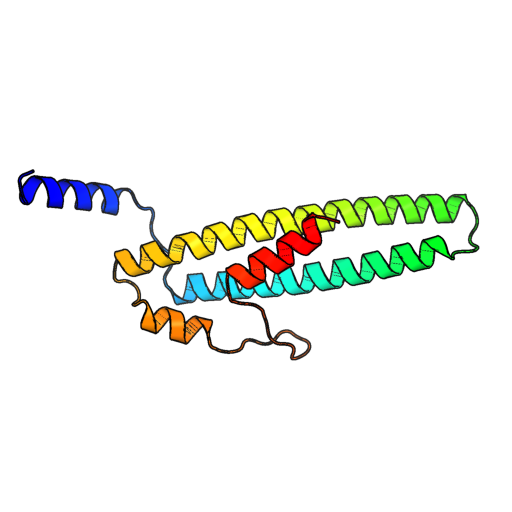7 ? -7.335 0.765 17.462 1.00 95.06 97 PRO A C 1
ATOM 801 O O . PRO A 1 97 ? -7.958 0.532 18.494 1.00 95.06 97 PRO A O 1
ATOM 804 N N . LEU A 1 98 ? -7.283 1.996 16.934 1.00 93.81 98 LEU A N 1
ATOM 805 C CA . LEU A 1 98 ? -8.002 3.134 17.512 1.00 93.81 98 LEU A CA 1
ATOM 806 C C . LEU A 1 98 ? -9.513 3.000 17.306 1.00 93.81 98 LEU A C 1
ATOM 808 O O . LEU A 1 98 ? -10.260 3.273 18.240 1.00 93.81 98 LEU A O 1
ATOM 812 N N . LEU A 1 99 ? -9.954 2.542 16.127 1.00 94.56 99 LEU A N 1
ATOM 813 C CA . LEU A 1 99 ? -11.370 2.261 15.854 1.00 94.56 99 LEU A CA 1
ATOM 814 C C . LEU A 1 99 ? -11.907 1.111 16.707 1.00 94.56 99 LEU A C 1
ATOM 816 O O . LEU A 1 99 ? -13.042 1.162 17.178 1.00 94.56 99 LEU A O 1
ATOM 820 N N . GLN A 1 100 ? -11.086 0.086 16.925 1.00 94.88 100 GLN A N 1
ATOM 821 C CA . GLN A 1 100 ? -11.437 -1.039 17.789 1.00 94.88 100 GLN A CA 1
ATOM 822 C C . GLN A 1 100 ? -11.546 -0.596 19.251 1.00 94.88 100 GLN A C 1
ATOM 824 O O . GLN A 1 100 ? -12.538 -0.878 19.920 1.00 94.88 100 GLN A O 1
ATOM 829 N N . ALA A 1 101 ? -10.569 0.174 19.738 1.00 91.06 101 ALA A N 1
ATOM 830 C CA . ALA A 1 101 ? -10.564 0.686 21.106 1.00 91.06 101 ALA A CA 1
ATOM 831 C C . ALA A 1 101 ? -11.698 1.686 21.384 1.00 91.06 101 ALA A C 1
ATOM 833 O O . ALA A 1 101 ? -12.190 1.755 22.509 1.00 91.06 101 ALA A O 1
ATOM 834 N N . SER A 1 102 ? -12.128 2.455 20.379 1.00 89.75 102 SER A N 1
ATOM 835 C CA . SER A 1 102 ? -13.275 3.363 20.487 1.00 89.75 102 SER A CA 1
ATOM 836 C C . SER A 1 102 ? -14.629 2.662 20.326 1.00 89.75 102 SER A C 1
ATOM 838 O O . SER A 1 102 ? -15.663 3.318 20.453 1.00 89.75 102 SER A O 1
ATOM 840 N N . GLY A 1 103 ? -14.642 1.350 20.057 1.00 90.38 103 GLY A N 1
ATOM 841 C CA . GLY A 1 103 ? -15.861 0.574 19.830 1.00 90.38 103 GLY A CA 1
ATOM 842 C C . GLY A 1 103 ? -16.580 0.923 18.524 1.00 90.38 103 GLY A C 1
ATOM 843 O O . GLY A 1 103 ? -17.773 0.662 18.402 1.00 90.38 103 GLY A O 1
ATOM 844 N N . MET A 1 104 ? -15.884 1.537 17.561 1.00 92.62 104 MET A N 1
ATOM 845 C CA . MET A 1 104 ? -16.447 1.894 16.252 1.00 92.62 104 MET A CA 1
ATOM 846 C C . MET A 1 104 ? -16.545 0.693 15.304 1.00 92.62 104 MET A C 1
ATOM 848 O O . MET A 1 104 ? -17.344 0.730 14.370 1.00 92.62 104 MET A O 1
ATOM 852 N N . ILE A 1 105 ? -15.734 -0.343 15.522 1.00 96.50 105 ILE A N 1
ATOM 853 C CA . ILE A 1 105 ? -15.800 -1.628 14.816 1.00 96.50 105 ILE A CA 1
ATOM 854 C C . ILE A 1 105 ? -15.175 -2.728 15.681 1.00 96.50 105 ILE A C 1
ATOM 856 O O . ILE A 1 105 ? -14.193 -2.470 16.380 1.00 96.50 105 ILE A O 1
ATOM 860 N N . SER A 1 106 ? -15.711 -3.947 15.642 1.00 96.50 106 SER A N 1
ATOM 861 C CA . SER A 1 106 ? -15.073 -5.100 16.286 1.00 96.50 106 SER A CA 1
ATOM 862 C C . SER A 1 106 ? -13.878 -5.619 15.475 1.00 96.50 106 SER A C 1
ATOM 864 O O . SER A 1 106 ? -13.720 -5.337 14.283 1.00 96.50 106 SER A O 1
ATOM 866 N N . GLU A 1 107 ? -13.009 -6.402 16.111 1.00 94.94 107 GLU A N 1
ATOM 867 C CA . GLU A 1 107 ? -11.912 -7.064 15.403 1.00 94.94 107 GLU A CA 1
ATOM 868 C C . GLU A 1 107 ? -12.435 -8.051 14.347 1.00 94.94 107 GLU A C 1
ATOM 870 O O . GLU A 1 107 ? -11.948 -8.077 13.216 1.00 94.94 107 GLU A O 1
ATOM 875 N N . GLU A 1 108 ? -13.473 -8.817 14.679 1.00 95.12 108 GLU A N 1
ATOM 876 C CA . GLU A 1 108 ? -14.123 -9.761 13.771 1.00 95.12 108 GLU A CA 1
ATOM 877 C C . GLU A 1 108 ? -14.761 -9.054 12.573 1.00 95.12 108 GLU A C 1
ATOM 879 O O . GLU A 1 108 ? -14.580 -9.491 11.436 1.00 95.12 108 GLU A O 1
ATOM 884 N N . GLU A 1 109 ? -15.470 -7.947 12.805 1.00 94.50 109 GLU A N 1
ATOM 885 C CA . GLU A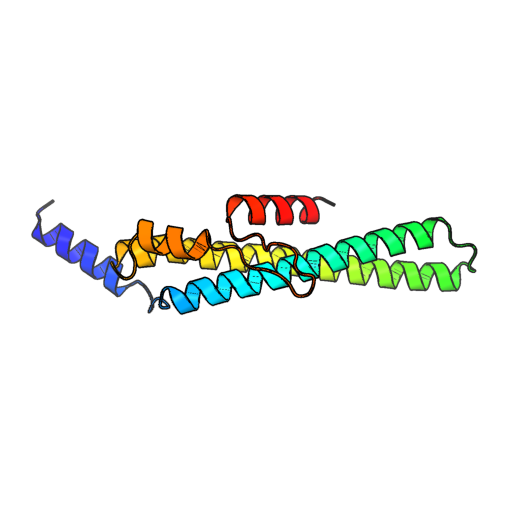 1 109 ? -16.087 -7.146 11.744 1.00 94.50 109 GLU A CA 1
ATOM 886 C C . GLU A 1 109 ? -15.033 -6.604 10.772 1.00 94.50 109 GLU A C 1
ATOM 888 O O . GLU A 1 109 ? -15.188 -6.730 9.554 1.00 94.50 109 GLU A O 1
ATOM 893 N N . TRP A 1 110 ? -13.927 -6.066 11.295 1.00 95.00 110 TRP A N 1
ATOM 894 C CA . TRP A 1 110 ? -12.817 -5.596 10.469 1.00 95.00 110 TRP A CA 1
ATOM 895 C C . TRP A 1 110 ? -12.179 -6.735 9.663 1.00 95.00 110 TRP A C 1
ATOM 897 O O . TRP A 1 110 ? -11.956 -6.604 8.455 1.00 95.00 110 TRP A O 1
ATOM 907 N N . ASN A 1 111 ? -11.934 -7.881 10.301 1.00 92.56 111 ASN A N 1
ATOM 908 C CA . ASN A 1 111 ? -11.355 -9.052 9.645 1.00 92.56 111 ASN A CA 1
ATOM 909 C C . ASN A 1 111 ? -12.246 -9.564 8.503 1.00 92.56 111 ASN A C 1
ATOM 911 O O . ASN A 1 111 ? -11.747 -9.871 7.420 1.00 92.56 111 ASN A O 1
ATOM 915 N N . LEU A 1 112 ? -13.568 -9.574 8.692 1.00 92.25 112 LEU A N 1
ATOM 916 C CA . LEU A 1 112 ? -14.524 -9.913 7.636 1.00 92.25 112 LEU A CA 1
ATOM 917 C C . LEU A 1 112 ? -14.506 -8.913 6.472 1.00 92.25 112 LEU A C 1
ATOM 919 O O . LEU A 1 112 ? -14.803 -9.297 5.341 1.00 92.25 112 LEU A O 1
ATOM 923 N N . MET A 1 113 ? -14.185 -7.639 6.714 1.00 91.25 113 MET A N 1
ATOM 924 C CA . MET A 1 113 ? -14.034 -6.643 5.649 1.00 91.25 113 MET A CA 1
ATOM 925 C C . MET A 1 113 ? -12.741 -6.852 4.857 1.00 91.25 113 MET A C 1
ATOM 927 O O . MET A 1 113 ? -12.777 -6.850 3.626 1.00 91.25 113 MET A O 1
ATOM 931 N N . ILE A 1 114 ? -11.612 -7.058 5.541 1.00 89.50 114 ILE A N 1
ATOM 932 C CA . ILE A 1 114 ? -10.289 -7.102 4.902 1.00 89.50 114 ILE A CA 1
ATOM 933 C C . ILE A 1 114 ? -9.986 -8.427 4.197 1.00 89.50 114 ILE A C 1
ATOM 935 O O . ILE A 1 114 ? -9.216 -8.447 3.241 1.00 89.50 114 ILE A O 1
ATOM 939 N N . GLN A 1 115 ? -10.618 -9.525 4.620 1.00 88.00 115 GLN A N 1
ATOM 940 C CA . GLN A 1 115 ? -10.463 -10.839 3.987 1.00 88.00 115 GLN A CA 1
ATOM 941 C C . GLN A 1 115 ? -11.241 -10.982 2.677 1.00 88.00 115 GLN A C 1
ATOM 943 O O . GLN A 1 115 ? -11.031 -11.952 1.947 1.00 88.00 115 GLN A O 1
ATOM 948 N N . LYS A 1 116 ? -12.145 -10.047 2.361 1.00 87.44 116 LYS A N 1
ATOM 949 C CA . LYS A 1 116 ? -12.860 -10.070 1.084 1.00 87.44 116 LYS A CA 1
ATOM 950 C C . LYS A 1 116 ? -11.856 -9.861 -0.046 1.00 87.44 116 LYS A C 1
ATOM 952 O O . LYS A 1 116 ? -11.198 -8.818 -0.061 1.00 87.44 116 LYS A O 1
ATOM 957 N N . PRO A 1 117 ? -11.755 -10.803 -1.000 1.00 86.94 117 PRO A N 1
ATOM 958 C CA . PRO A 1 117 ? -10.916 -10.608 -2.167 1.00 86.94 117 PRO A CA 1
ATOM 959 C C . PRO A 1 117 ? -11.340 -9.339 -2.901 1.00 86.94 117 PRO A C 1
ATOM 961 O O . PRO A 1 117 ? -12.528 -9.107 -3.127 1.00 86.94 117 PRO A O 1
ATOM 964 N N . GLN A 1 118 ? -10.355 -8.523 -3.249 1.00 90.62 118 GLN A N 1
ATOM 965 C CA . GLN A 1 118 ? -10.527 -7.360 -4.104 1.00 90.62 118 GLN A CA 1
ATOM 966 C C . GLN A 1 118 ? -9.689 -7.570 -5.352 1.00 90.62 118 GLN A C 1
ATOM 968 O O . GLN A 1 118 ? -8.623 -8.184 -5.281 1.00 90.62 118 GLN A O 1
ATOM 973 N N . TRP A 1 119 ? -10.173 -7.078 -6.484 1.00 89.62 119 TRP A N 1
ATOM 974 C CA . TRP A 1 119 ? -9.532 -7.288 -7.775 1.00 89.62 119 TRP A CA 1
ATOM 975 C C . TRP A 1 119 ? -9.113 -5.962 -8.385 1.00 89.62 119 TRP A C 1
ATOM 977 O O . TRP A 1 119 ? -9.797 -4.949 -8.232 1.00 89.62 119 TRP A O 1
ATOM 987 N N . ASP A 1 120 ? -7.983 -5.983 -9.078 1.00 86.62 120 ASP A N 1
ATOM 988 C CA . ASP A 1 120 ? -7.550 -4.870 -9.904 1.00 86.62 120 ASP A CA 1
ATOM 989 C C . ASP A 1 120 ? -8.245 -4.869 -11.279 1.00 86.62 120 ASP A C 1
ATOM 991 O O . ASP A 1 120 ? -9.052 -5.739 -11.619 1.00 86.62 120 ASP A O 1
ATOM 995 N N . ASP A 1 121 ? -7.904 -3.873 -12.094 1.00 84.38 121 ASP A N 1
ATOM 996 C CA . ASP A 1 121 ? -8.377 -3.696 -13.471 1.00 84.38 121 ASP A CA 1
ATOM 997 C C . ASP A 1 121 ? -8.037 -4.862 -14.420 1.00 84.38 121 ASP A C 1
ATOM 999 O O . ASP A 1 121 ? -8.596 -4.948 -15.514 1.00 84.38 121 ASP A O 1
ATOM 1003 N N . ARG A 1 122 ? -7.134 -5.763 -14.019 1.00 85.69 122 ARG A N 1
ATOM 1004 C CA . ARG A 1 122 ? -6.718 -6.955 -14.772 1.00 85.69 122 ARG A CA 1
ATOM 1005 C C . ARG A 1 122 ? -7.272 -8.252 -14.177 1.00 85.69 122 ARG A C 1
ATOM 1007 O O . ARG A 1 122 ? -6.938 -9.327 -14.669 1.00 85.69 122 ARG A O 1
ATOM 1014 N N . GLY A 1 123 ? -8.126 -8.167 -13.156 1.00 83.69 123 GLY A N 1
ATOM 1015 C CA . GLY A 1 123 ? -8.702 -9.328 -12.480 1.00 83.69 123 GLY A CA 1
ATOM 1016 C C . GLY A 1 123 ? -7.729 -10.043 -11.541 1.00 83.69 123 GLY A C 1
ATOM 1017 O O . GLY A 1 123 ? -8.017 -11.158 -11.108 1.00 83.69 123 GLY A O 1
ATOM 1018 N N . GLU A 1 124 ? -6.591 -9.432 -11.207 1.00 85.69 124 GLU A N 1
ATOM 1019 C CA . GLU A 1 124 ? -5.671 -9.980 -10.214 1.00 85.69 124 GLU A CA 1
ATOM 1020 C C . GLU A 1 124 ? -6.055 -9.534 -8.805 1.00 85.69 124 GLU A C 1
ATOM 1022 O O . GLU A 1 124 ? -6.538 -8.422 -8.592 1.00 85.69 124 GLU A O 1
ATOM 1027 N N . THR A 1 125 ? -5.821 -10.400 -7.820 1.00 88.19 125 THR A N 1
ATOM 1028 C CA . THR A 1 125 ? -6.145 -10.098 -6.426 1.00 88.19 125 THR A CA 1
ATOM 1029 C C . THR A 1 125 ? -5.227 -9.017 -5.860 1.00 88.19 125 THR A C 1
ATOM 1031 O O . THR A 1 125 ? -4.002 -9.094 -5.988 1.00 88.19 125 THR A O 1
ATOM 1034 N N . LEU A 1 126 ? -5.821 -8.033 -5.193 1.00 89.94 126 LEU A N 1
ATOM 1035 C CA . LEU A 1 126 ? -5.122 -6.975 -4.474 1.00 89.94 126 LEU A CA 1
ATOM 1036 C C . LEU A 1 126 ? -4.612 -7.471 -3.117 1.00 89.94 126 LEU A C 1
ATOM 1038 O O . LEU A 1 126 ? -5.282 -8.234 -2.421 1.00 89.94 126 LEU A O 1
ATOM 1042 N N . LEU A 1 127 ? -3.428 -6.994 -2.730 1.00 88.00 127 LEU A N 1
ATOM 1043 C CA . LEU A 1 127 ? -2.850 -7.256 -1.414 1.00 88.00 127 LEU A CA 1
ATOM 1044 C C . LEU A 1 127 ? -3.453 -6.285 -0.403 1.00 88.00 127 LEU A C 1
ATOM 1046 O O . LEU A 1 127 ? -3.231 -5.080 -0.500 1.00 88.00 127 LEU A O 1
ATOM 1050 N N . LEU A 1 128 ? -4.204 -6.802 0.565 1.00 90.50 128 LEU A N 1
ATOM 1051 C CA . LEU A 1 128 ? -4.801 -5.997 1.638 1.00 90.50 128 LEU A CA 1
ATOM 1052 C C . LEU A 1 128 ? -4.213 -6.316 3.013 1.00 90.50 128 LEU A C 1
ATOM 1054 O O . LEU A 1 128 ? -4.495 -5.614 3.976 1.00 90.50 128 LEU A O 1
ATOM 1058 N N . ASN A 1 129 ? -3.388 -7.356 3.129 1.00 90.62 129 ASN A N 1
ATOM 1059 C CA . ASN A 1 129 ? -2.719 -7.684 4.378 1.00 90.62 129 ASN A CA 1
ATOM 1060 C C . ASN A 1 129 ? -1.518 -6.749 4.611 1.00 90.62 129 ASN A C 1
ATOM 1062 O O . ASN A 1 129 ? -0.661 -6.604 3.739 1.00 90.62 129 ASN A O 1
ATOM 1066 N N . HIS A 1 130 ? -1.434 -6.144 5.801 1.00 92.06 130 HIS A N 1
ATOM 1067 C CA . HIS A 1 130 ? -0.386 -5.171 6.135 1.00 92.06 130 HIS A CA 1
ATOM 1068 C C . HIS A 1 130 ? 1.032 -5.729 5.97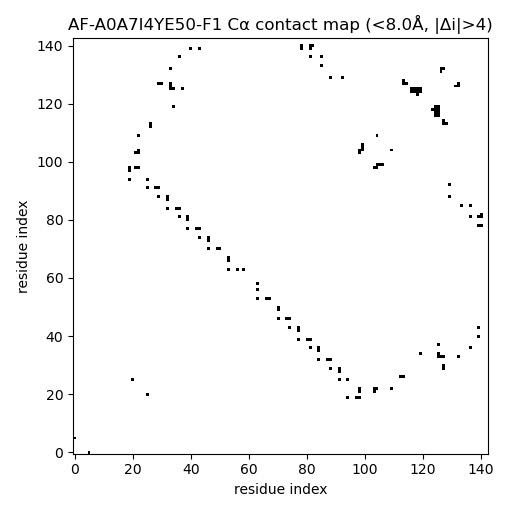6 1.00 92.06 130 HIS A C 1
ATOM 1070 O O . HIS A 1 130 ? 1.878 -5.080 5.360 1.00 92.06 130 HIS A O 1
ATOM 1076 N N . ASP A 1 131 ? 1.289 -6.935 6.482 1.00 91.31 131 ASP A N 1
ATOM 1077 C CA . ASP A 1 131 ? 2.620 -7.548 6.455 1.00 91.31 131 ASP A CA 1
ATOM 1078 C C . ASP A 1 131 ? 3.045 -7.921 5.033 1.00 91.31 131 ASP A C 1
ATOM 1080 O O . ASP A 1 131 ? 4.217 -7.796 4.666 1.00 91.31 131 ASP A O 1
ATOM 1084 N N . GLU A 1 132 ? 2.099 -8.381 4.214 1.00 91.12 132 GLU A N 1
ATOM 1085 C CA . GLU A 1 132 ? 2.344 -8.687 2.804 1.00 91.12 132 GLU A CA 1
ATOM 1086 C C . GLU A 1 132 ? 2.642 -7.423 2.000 1.00 91.12 132 GLU A C 1
ATOM 1088 O O . GLU A 1 132 ? 3.598 -7.406 1.222 1.00 91.12 132 GLU A O 1
ATOM 1093 N N . ILE A 1 133 ? 1.886 -6.351 2.242 1.00 92.25 133 ILE A N 1
ATOM 1094 C CA . ILE A 1 133 ? 2.123 -5.039 1.639 1.00 92.25 133 ILE A CA 1
ATOM 1095 C C . ILE A 1 133 ? 3.503 -4.497 2.036 1.00 92.25 133 ILE A C 1
ATOM 1097 O O . ILE A 1 133 ? 4.283 -4.090 1.173 1.00 92.25 133 ILE A O 1
ATOM 1101 N N . GLU A 1 134 ? 3.845 -4.513 3.327 1.00 92.38 134 GLU A N 1
ATOM 1102 C CA . GLU A 1 134 ? 5.151 -4.048 3.813 1.00 92.38 134 GLU A CA 1
ATOM 1103 C C . GLU A 1 134 ? 6.303 -4.838 3.199 1.00 92.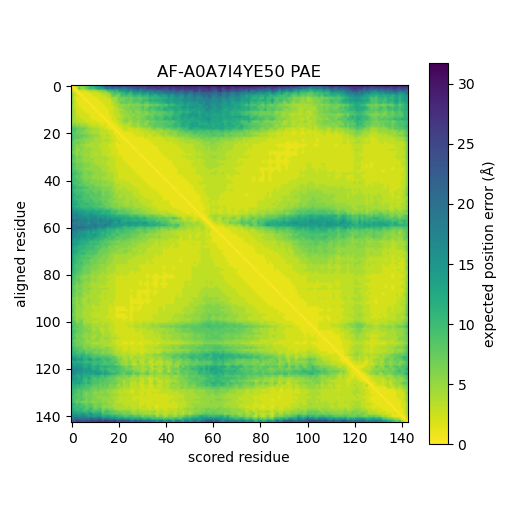38 134 GLU A C 1
ATOM 1105 O O . GLU A 1 134 ? 7.344 -4.260 2.872 1.00 92.38 134 GLU A O 1
ATOM 1110 N N . ARG A 1 135 ? 6.128 -6.153 3.033 1.00 92.38 135 ARG A N 1
ATOM 1111 C CA . ARG A 1 135 ? 7.114 -7.015 2.380 1.00 92.38 135 ARG A CA 1
ATOM 1112 C C . ARG A 1 135 ? 7.290 -6.625 0.916 1.00 92.38 135 ARG A C 1
ATOM 1114 O O . ARG A 1 135 ? 8.418 -6.348 0.519 1.00 92.38 135 ARG A O 1
ATOM 1121 N N . ALA A 1 136 ? 6.195 -6.506 0.165 1.00 90.38 136 ALA A N 1
ATOM 1122 C CA . ALA A 1 136 ? 6.225 -6.118 -1.244 1.00 90.38 136 ALA A CA 1
ATOM 1123 C C . ALA A 1 136 ? 6.908 -4.755 -1.454 1.00 90.38 136 ALA A C 1
ATOM 1125 O O . ALA A 1 136 ? 7.791 -4.615 -2.298 1.00 90.38 136 ALA A O 1
ATOM 1126 N N . ILE A 1 137 ? 6.570 -3.755 -0.633 1.00 91.38 137 ILE A N 1
ATOM 1127 C CA . ILE A 1 137 ? 7.203 -2.430 -0.700 1.00 91.38 137 ILE A CA 1
ATOM 1128 C C . ILE A 1 137 ? 8.695 -2.509 -0.355 1.00 91.38 137 ILE A C 1
ATOM 1130 O O . ILE A 1 137 ? 9.529 -1.895 -1.022 1.00 91.38 137 ILE A O 1
ATOM 1134 N N . LYS A 1 138 ? 9.058 -3.257 0.693 1.00 90.69 138 LYS A N 1
ATOM 1135 C CA . LYS A 1 138 ? 10.455 -3.405 1.120 1.00 90.69 138 LYS A CA 1
ATOM 1136 C C . LYS A 1 138 ? 11.312 -4.065 0.046 1.00 90.69 138 LYS A C 1
ATOM 1138 O O . LYS A 1 138 ? 12.476 -3.690 -0.081 1.00 90.69 138 LYS A O 1
ATOM 1143 N N . ASP A 1 139 ? 10.759 -5.018 -0.692 1.00 89.00 139 ASP A N 1
ATOM 1144 C CA . ASP A 1 139 ? 11.466 -5.672 -1.787 1.00 89.00 139 ASP A CA 1
ATOM 1145 C C . ASP A 1 139 ? 11.770 -4.671 -2.907 1.00 89.00 139 ASP A C 1
ATOM 1147 O O . ASP A 1 139 ? 12.891 -4.656 -3.399 1.00 89.00 139 ASP A O 1
ATOM 1151 N N . HIS A 1 140 ? 10.855 -3.749 -3.221 1.00 85.62 140 HIS A N 1
ATOM 1152 C CA . HIS A 1 140 ? 11.090 -2.706 -4.228 1.00 85.62 140 HIS A CA 1
ATOM 1153 C C . HIS A 1 140 ? 12.006 -1.561 -3.771 1.00 85.62 140 HIS A C 1
ATOM 1155 O O . HIS A 1 140 ? 12.712 -0.998 -4.600 1.00 85.62 140 HIS A O 1
ATOM 1161 N N . LEU A 1 141 ? 12.034 -1.217 -2.479 1.00 82.38 141 LEU A N 1
ATOM 1162 C CA . LEU A 1 141 ? 12.892 -0.140 -1.950 1.00 82.38 141 LEU A CA 1
ATOM 1163 C C . LEU A 1 141 ? 14.364 -0.543 -1.756 1.00 82.38 141 LEU A C 1
ATOM 1165 O O . LEU A 1 141 ? 15.201 0.327 -1.510 1.00 82.38 141 LEU A O 1
ATOM 1169 N N . LYS A 1 142 ? 14.671 -1.845 -1.780 1.00 74.69 142 LYS A N 1
ATOM 1170 C CA . LYS A 1 142 ? 16.029 -2.391 -1.611 1.00 74.69 142 LYS A CA 1
ATOM 1171 C C . LYS A 1 142 ? 16.822 -2.512 -2.916 1.00 74.69 142 LYS A C 1
ATOM 1173 O O . LYS A 1 142 ? 18.009 -2.830 -2.835 1.00 74.69 142 LYS A O 1
ATOM 1178 N N . PHE A 1 143 ? 16.169 -2.321 -4.061 1.00 48.53 143 PHE A N 1
ATOM 1179 C CA . PHE A 1 143 ? 16.796 -2.275 -5.380 1.00 48.53 143 PHE A CA 1
ATOM 1180 C C . PHE A 1 143 ? 17.141 -0.841 -5.771 1.00 48.53 143 PHE A C 1
ATOM 1182 O O . PHE A 1 143 ? 16.287 0.051 -5.568 1.00 48.53 143 PHE A O 1
#

pLDDT: mean 91.8, std 5.59, range [48.53, 96.5]

Solvent-accessible surface area (backbone atoms only — not comparable to full-atom values): 8338 Å² total; per-residue (Å²): 133,57,72,67,58,53,52,53,49,53,49,54,54,57,73,68,54,72,91,74,77,57,68,67,62,50,50,53,50,55,52,49,52,31,53,51,48,54,52,48,53,51,52,50,54,54,50,52,52,50,53,54,51,59,74,71,53,85,66,56,71,68,61,49,52,54,52,48,53,55,49,51,56,48,48,55,52,52,51,51,49,48,55,49,52,52,54,51,49,53,54,57,61,63,44,52,63,53,37,41,75,70,66,75,42,54,71,66,61,50,50,64,59,61,69,52,88,44,65,48,102,83,71,46,77,54,63,72,50,68,70,60,45,53,48,56,46,50,60,60,68,74,106